Protein AF-A0A087SE23-F1 (afdb_monomer)

Secondary structure (DSSP, 8-state):
-HHHHHHHHHHHHHHHHHTTSHHHHSS-THHHHHHHHHTT-TTSTT-HHHHHHHHHHHHHHHHHHHHHHHH-SSS-HHHHHHHHHHHTTGGGS-HHHHHHHHHHGGGPPP-

Sequence (111 aa):
MLVKSDVGGNIDRLARSAATNPERYDADILVIVEDEVQAGGAASSSSSTKGLLWLKRAMQFVTALLNRLTEDEEESLSAAASETYYATLQQYHGWIVTGTFTVALKLVPAR

Organism: Auxenochlorella protothecoides (NCBI:txid3075)

Radius of gyration: 16.6 Å; Cα contacts (8 Å, |Δi|>4): 81; chains: 1; bounding box: 42×22×44 Å

Structure (mmCIF, N/CA/C/O backbone):
data_AF-A0A087SE23-F1
#
_entry.id   AF-A0A087SE23-F1
#
loop_
_atom_site.group_PDB
_atom_site.id
_atom_site.type_symbol
_atom_site.label_atom_id
_atom_site.label_alt_id
_atom_site.label_comp_id
_atom_site.label_asym_id
_atom_site.label_entity_id
_atom_site.label_seq_id
_atom_site.pdbx_PDB_ins_code
_atom_site.Cartn_x
_atom_site.Cartn_y
_atom_site.Cartn_z
_atom_site.occupancy
_atom_site.B_iso_or_equiv
_atom_site.auth_seq_id
_atom_site.auth_comp_id
_atom_site.auth_asym_id
_atom_site.auth_atom_id
_atom_site.pdbx_PDB_model_num
ATOM 1 N N . MET A 1 1 ? 6.101 -15.240 1.709 1.00 71.00 1 MET A N 1
ATOM 2 C CA . MET A 1 1 ? 6.799 -13.973 1.389 1.00 71.00 1 MET A CA 1
ATOM 3 C C . MET A 1 1 ? 6.299 -12.879 2.320 1.00 71.00 1 MET A C 1
ATOM 5 O O . MET A 1 1 ? 5.102 -12.847 2.578 1.00 71.00 1 MET A O 1
ATOM 9 N N . LEU A 1 2 ? 7.197 -12.022 2.817 1.00 85.00 2 LEU A N 1
ATOM 10 C CA . LEU A 1 2 ? 6.911 -10.993 3.830 1.00 85.00 2 LEU A CA 1
ATOM 11 C C . LEU A 1 2 ? 5.771 -10.045 3.414 1.00 85.00 2 LEU A C 1
ATOM 13 O O . LEU A 1 2 ? 4.847 -9.840 4.189 1.00 85.00 2 LEU A O 1
ATOM 17 N N . VAL A 1 3 ? 5.764 -9.594 2.155 1.00 88.94 3 VAL A N 1
ATOM 18 C CA . VAL A 1 3 ? 4.706 -8.728 1.596 1.00 88.94 3 VAL A CA 1
ATOM 19 C C . VAL A 1 3 ? 3.324 -9.388 1.651 1.00 88.94 3 VAL A C 1
ATOM 21 O O . VAL A 1 3 ? 2.369 -8.788 2.129 1.00 88.94 3 VAL A O 1
ATOM 24 N N . LYS A 1 4 ? 3.213 -10.655 1.221 1.00 91.50 4 LYS A N 1
ATOM 25 C CA . LYS A 1 4 ? 1.942 -11.402 1.269 1.00 91.50 4 LYS A CA 1
ATOM 26 C C . LYS A 1 4 ? 1.414 -11.516 2.701 1.00 91.50 4 LYS A C 1
ATOM 28 O O . LYS A 1 4 ? 0.213 -11.410 2.913 1.00 91.50 4 LYS A O 1
ATOM 33 N N . SER A 1 5 ? 2.306 -11.752 3.663 1.00 93.56 5 SER A N 1
ATOM 34 C CA . SER A 1 5 ? 1.928 -11.861 5.073 1.00 93.56 5 SER A CA 1
ATOM 35 C C . SER A 1 5 ? 1.452 -10.527 5.647 1.00 93.56 5 SER A C 1
ATOM 37 O O . SER A 1 5 ? 0.505 -10.525 6.424 1.00 93.56 5 SER A O 1
ATOM 39 N N . ASP A 1 6 ? 2.091 -9.416 5.276 1.00 92.69 6 ASP A N 1
ATOM 40 C CA . ASP A 1 6 ? 1.709 -8.076 5.733 1.00 92.69 6 ASP A CA 1
ATOM 41 C C . ASP A 1 6 ? 0.325 -7.672 5.202 1.00 92.69 6 ASP A C 1
ATOM 43 O O . ASP A 1 6 ? -0.586 -7.370 5.975 1.00 92.69 6 ASP A O 1
ATOM 47 N N . VAL A 1 7 ? 0.123 -7.791 3.885 1.00 95.00 7 VAL A N 1
ATOM 48 C CA . VAL A 1 7 ? -1.169 -7.516 3.238 1.00 95.00 7 VAL A CA 1
ATOM 49 C C . VAL A 1 7 ? -2.262 -8.434 3.791 1.00 95.00 7 VAL A C 1
ATOM 51 O O . VAL A 1 7 ? -3.334 -7.955 4.156 1.00 95.00 7 VAL A O 1
ATOM 54 N N . GLY A 1 8 ? -1.980 -9.737 3.915 1.00 96.00 8 GLY A N 1
ATOM 55 C CA . GLY A 1 8 ? -2.912 -10.710 4.489 1.00 96.00 8 GLY A CA 1
ATOM 56 C C . GLY A 1 8 ? -3.298 -10.373 5.928 1.00 96.00 8 GLY A C 1
ATOM 57 O O . GLY A 1 8 ? -4.478 -10.344 6.251 1.00 96.00 8 GLY A O 1
ATOM 58 N N . GLY A 1 9 ? -2.331 -10.000 6.771 1.00 95.81 9 GLY A N 1
ATOM 59 C CA . GLY A 1 9 ? -2.600 -9.613 8.155 1.00 95.81 9 GLY A CA 1
ATOM 60 C C . GLY A 1 9 ? -3.485 -8.367 8.286 1.00 95.81 9 GLY A C 1
ATOM 61 O O . GLY A 1 9 ? -4.306 -8.295 9.204 1.00 95.81 9 GLY A O 1
ATOM 62 N N . ASN A 1 10 ? -3.359 -7.401 7.369 1.00 95.75 10 ASN A N 1
ATOM 63 C CA . ASN A 1 10 ? -4.238 -6.228 7.319 1.00 95.75 10 ASN A CA 1
ATOM 64 C C . ASN A 1 10 ? -5.669 -6.606 6.900 1.00 95.75 10 ASN A C 1
ATOM 66 O O . ASN A 1 10 ? -6.626 -6.128 7.512 1.00 95.75 10 ASN A O 1
ATOM 70 N N . ILE A 1 11 ? -5.816 -7.506 5.922 1.00 95.88 11 ILE A N 1
ATOM 71 C CA . ILE A 1 11 ? -7.117 -8.047 5.495 1.00 95.88 11 ILE A CA 1
ATOM 72 C C . ILE A 1 11 ? -7.775 -8.830 6.638 1.00 95.88 11 ILE A C 1
ATOM 74 O O . ILE A 1 11 ? -8.913 -8.542 6.998 1.00 95.88 11 ILE A O 1
ATOM 78 N N . ASP A 1 12 ? -7.050 -9.752 7.273 1.00 95.88 12 ASP A N 1
ATOM 79 C CA . ASP A 1 12 ? -7.558 -10.578 8.376 1.00 95.88 12 ASP A CA 1
ATOM 80 C C . ASP A 1 12 ? -7.983 -9.735 9.581 1.00 95.88 12 ASP A C 1
ATOM 82 O O . ASP A 1 12 ? -8.884 -10.093 10.341 1.00 95.88 12 ASP A O 1
ATOM 86 N N . ARG A 1 13 ? -7.311 -8.603 9.805 1.00 94.50 13 ARG A N 1
ATOM 87 C CA . ARG A 1 13 ? -7.684 -7.650 10.850 1.00 94.50 13 ARG A CA 1
ATOM 88 C C . ARG A 1 13 ? -9.024 -6.984 10.541 1.00 94.50 13 ARG A C 1
ATOM 90 O O . ARG A 1 13 ? -9.892 -6.973 11.410 1.00 94.50 13 ARG A O 1
ATOM 97 N N . LEU A 1 14 ? -9.206 -6.497 9.315 1.00 94.94 14 LEU A N 1
ATOM 98 C CA . LEU A 1 14 ? -10.465 -5.892 8.878 1.00 94.94 14 LEU A CA 1
ATOM 99 C C . LEU A 1 14 ? -11.610 -6.899 8.873 1.00 94.94 14 LEU A C 1
ATOM 101 O O . LEU A 1 14 ? -12.674 -6.597 9.399 1.00 94.94 14 LEU A O 1
ATOM 105 N N . ALA A 1 15 ? -11.374 -8.111 8.370 1.00 95.06 15 ALA A N 1
ATOM 106 C CA . ALA A 1 15 ? -12.362 -9.184 8.367 1.00 95.06 15 ALA A CA 1
ATOM 107 C C . ALA A 1 15 ? -12.823 -9.540 9.789 1.00 95.06 15 ALA A C 1
ATOM 109 O O . ALA A 1 15 ? -14.016 -9.706 10.034 1.00 95.06 15 ALA A O 1
ATOM 110 N N . ARG A 1 16 ? -11.896 -9.591 10.758 1.00 95.31 16 ARG A N 1
ATOM 111 C CA . ARG A 1 16 ? -12.247 -9.805 12.170 1.00 95.31 16 ARG A CA 1
ATOM 112 C C . ARG A 1 16 ? -13.087 -8.672 12.747 1.00 95.31 16 ARG A C 1
ATOM 114 O O . ARG A 1 16 ? -14.021 -8.966 13.480 1.00 95.31 16 ARG A O 1
ATOM 121 N N . SER A 1 17 ? -12.781 -7.412 12.430 1.00 94.56 17 SER A N 1
ATOM 122 C CA . SER A 1 17 ? -13.619 -6.276 12.842 1.00 94.56 17 SER A CA 1
ATOM 123 C C . SER A 1 17 ? -14.998 -6.317 12.189 1.00 94.56 17 SER A C 1
ATOM 125 O O . SER A 1 17 ? -15.989 -6.168 12.890 1.00 94.56 17 SER A O 1
ATOM 127 N N . ALA A 1 18 ? -15.077 -6.589 10.886 1.00 94.94 18 ALA A N 1
ATOM 128 C CA . ALA A 1 18 ? -16.345 -6.714 10.173 1.00 94.94 18 ALA A CA 1
ATOM 129 C C . ALA A 1 18 ? -17.242 -7.804 10.793 1.00 94.94 18 ALA A C 1
ATOM 131 O O . ALA A 1 18 ? -18.447 -7.622 10.941 1.00 94.94 18 ALA A O 1
ATOM 132 N N . ALA A 1 19 ? -16.643 -8.910 11.245 1.00 95.69 19 ALA A N 1
ATOM 133 C CA . ALA A 1 19 ? -17.363 -10.011 11.877 1.00 95.69 19 ALA A CA 1
ATOM 134 C C . ALA A 1 19 ? -17.941 -9.689 13.271 1.00 95.69 19 ALA A C 1
ATOM 136 O O . ALA A 1 19 ? -18.799 -10.436 13.738 1.00 95.69 19 ALA A O 1
ATOM 137 N N . THR A 1 20 ? -17.504 -8.622 13.958 1.00 95.06 20 THR A N 1
ATOM 138 C CA . THR A 1 20 ? -18.044 -8.289 15.293 1.00 95.06 20 THR A CA 1
ATOM 139 C C . THR A 1 20 ? -19.411 -7.618 15.234 1.00 95.06 20 THR A C 1
ATOM 141 O O . THR A 1 20 ? -20.167 -7.711 16.199 1.00 95.06 20 THR A O 1
ATOM 144 N N . ASN A 1 21 ? -19.734 -6.953 14.122 1.00 94.75 21 ASN A N 1
ATOM 145 C CA . ASN A 1 21 ? -21.047 -6.364 13.877 1.00 94.75 21 ASN A CA 1
ATOM 146 C C . ASN A 1 21 ? -21.363 -6.351 12.367 1.00 94.75 21 ASN A C 1
ATOM 148 O O . ASN A 1 21 ? -21.297 -5.294 11.734 1.00 94.75 21 ASN A O 1
ATOM 152 N N . PRO A 1 22 ? -21.679 -7.519 11.773 1.00 94.31 22 PRO A N 1
ATOM 153 C CA . PRO A 1 22 ? -21.837 -7.651 10.327 1.00 94.31 22 PRO A CA 1
ATOM 154 C C . PRO A 1 22 ? -22.867 -6.681 9.746 1.00 94.31 22 PRO A C 1
ATOM 156 O O . PRO A 1 22 ? -22.575 -6.011 8.766 1.00 94.31 22 PRO A O 1
ATOM 159 N N . GLU A 1 23 ? -24.025 -6.516 10.392 1.00 94.88 23 GLU A N 1
ATOM 160 C CA . GLU A 1 2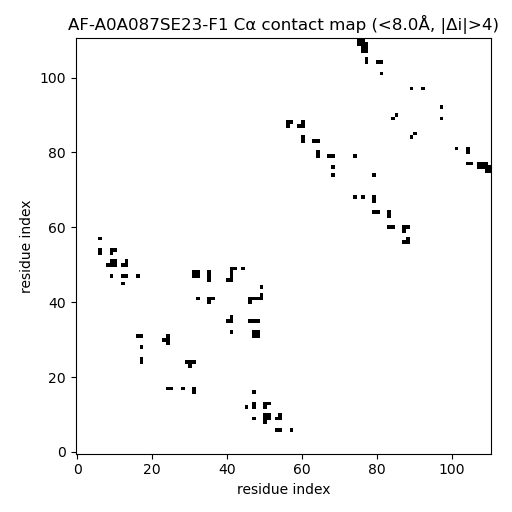3 ? -25.093 -5.621 9.916 1.00 94.88 23 GLU A CA 1
ATOM 161 C C . GLU A 1 23 ? -24.649 -4.155 9.815 1.00 94.88 23 GLU A C 1
ATOM 163 O O . GLU A 1 23 ? -25.101 -3.429 8.932 1.00 94.88 23 GLU A O 1
ATOM 168 N N . ARG A 1 24 ? -23.750 -3.711 10.702 1.00 94.50 24 ARG A N 1
ATOM 169 C CA . ARG A 1 24 ? -23.238 -2.337 10.701 1.00 94.50 24 ARG A CA 1
ATOM 170 C C . ARG A 1 24 ? -22.168 -2.104 9.638 1.00 94.50 24 ARG A C 1
ATOM 172 O O . ARG A 1 24 ? -22.071 -0.993 9.127 1.00 94.50 24 ARG A O 1
ATOM 179 N N . TYR A 1 25 ? -21.359 -3.118 9.346 1.00 94.94 25 TYR A N 1
ATOM 180 C CA . TYR A 1 25 ? -20.157 -2.971 8.522 1.00 94.94 25 TYR A CA 1
ATOM 181 C C . TYR A 1 25 ? -20.296 -3.520 7.093 1.00 94.94 25 TYR A C 1
ATOM 183 O O . TYR A 1 25 ? -19.411 -3.272 6.280 1.00 94.94 25 TYR A O 1
ATOM 191 N N . ASP A 1 26 ? -21.373 -4.247 6.771 1.00 89.56 26 ASP A N 1
ATOM 192 C CA . ASP A 1 26 ? -21.566 -4.914 5.469 1.00 89.56 26 ASP A CA 1
ATOM 193 C C . ASP A 1 26 ? -21.578 -3.934 4.284 1.00 89.56 26 ASP A C 1
ATOM 195 O O . ASP A 1 26 ? -20.961 -4.179 3.249 1.00 89.56 26 ASP A O 1
ATOM 199 N N . ALA A 1 27 ? -22.242 -2.786 4.450 1.00 89.62 27 ALA A N 1
ATOM 200 C CA . ALA A 1 27 ? -22.397 -1.804 3.379 1.00 89.62 27 ALA A CA 1
ATOM 201 C C . ALA A 1 27 ? -21.163 -0.908 3.176 1.00 89.62 27 ALA A C 1
ATOM 203 O O . ALA A 1 27 ? -20.931 -0.438 2.061 1.00 89.62 27 ALA A O 1
ATOM 204 N N . ASP A 1 28 ? -20.389 -0.645 4.236 1.00 92.31 28 ASP A N 1
ATOM 205 C CA . ASP A 1 28 ? -19.231 0.248 4.183 1.00 92.31 28 ASP A CA 1
ATOM 206 C C . ASP A 1 28 ? -18.191 -0.082 5.268 1.00 92.31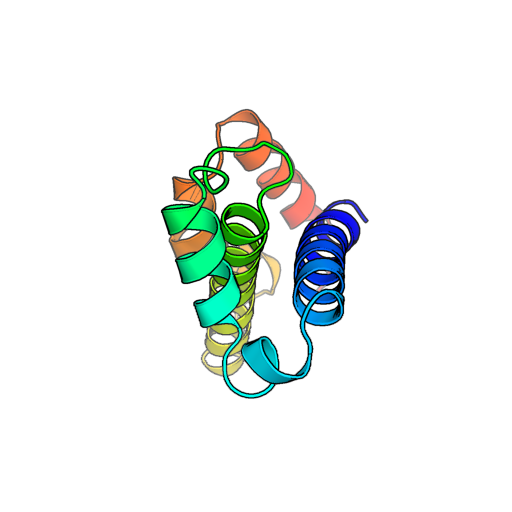 28 ASP A C 1
ATOM 208 O O . ASP A 1 28 ? -18.414 0.070 6.472 1.00 92.31 28 ASP A O 1
ATOM 212 N N . ILE A 1 29 ? -16.995 -0.471 4.822 1.00 88.69 29 ILE A N 1
ATOM 213 C CA . ILE A 1 29 ? -15.849 -0.774 5.685 1.00 88.69 29 ILE A CA 1
ATOM 214 C C . ILE A 1 29 ? -15.333 0.469 6.436 1.00 88.69 29 ILE A C 1
ATOM 216 O O . ILE A 1 29 ? -14.672 0.328 7.466 1.00 88.69 29 ILE A O 1
ATOM 220 N N . LEU A 1 30 ? -15.612 1.686 5.951 1.00 94.88 30 LEU A N 1
ATOM 221 C CA . LEU A 1 30 ? -15.201 2.932 6.607 1.00 94.88 30 LEU A CA 1
ATOM 222 C C . LEU A 1 30 ? -15.918 3.148 7.940 1.00 94.88 30 LEU A C 1
ATOM 224 O O . LEU A 1 30 ? -15.349 3.781 8.827 1.00 94.88 30 LEU A O 1
ATOM 228 N N . VAL A 1 31 ? -17.085 2.536 8.143 1.00 96.81 31 VAL A N 1
ATOM 229 C CA . VAL A 1 31 ? -17.797 2.580 9.429 1.00 96.81 31 VAL A CA 1
ATOM 230 C C . VAL A 1 31 ? -16.961 1.945 10.552 1.00 96.81 31 VAL A C 1
ATOM 232 O O . VAL A 1 31 ? -16.998 2.410 11.689 1.00 96.81 31 VAL A O 1
ATOM 235 N N . ILE A 1 32 ? -16.107 0.956 10.241 1.00 95.88 32 ILE A N 1
ATOM 236 C CA . ILE A 1 32 ? -15.139 0.397 11.208 1.00 95.88 32 ILE A CA 1
ATOM 237 C C . ILE A 1 32 ? -14.159 1.478 11.685 1.00 95.88 32 ILE A C 1
ATOM 239 O O . ILE A 1 32 ? -13.781 1.502 12.856 1.00 95.88 32 ILE A O 1
ATOM 243 N N . VAL A 1 33 ? -13.730 2.366 10.783 1.00 96.31 33 VAL A N 1
ATOM 244 C CA . VAL A 1 33 ? -12.806 3.459 11.111 1.00 96.31 33 VAL A CA 1
ATOM 245 C C . VAL A 1 33 ? -13.488 4.482 12.011 1.00 96.31 33 VAL A C 1
ATOM 247 O O . VAL A 1 33 ? -12.894 4.905 12.999 1.00 96.31 33 VAL A O 1
ATOM 250 N N . GLU A 1 34 ? -14.724 4.863 11.693 1.00 96.25 34 GLU A N 1
ATOM 251 C CA . GLU A 1 34 ? -15.503 5.815 12.493 1.00 96.25 34 GLU A CA 1
ATOM 252 C C . GLU A 1 34 ? -15.673 5.325 13.935 1.00 96.25 34 GLU A C 1
ATOM 254 O O . GLU A 1 34 ? -15.330 6.045 14.878 1.00 96.25 34 GLU A O 1
ATOM 259 N N . ASP A 1 35 ? -16.105 4.073 14.101 1.00 95.50 35 ASP A N 1
ATOM 260 C CA . ASP A 1 35 ? -16.310 3.459 15.414 1.00 95.50 35 ASP A CA 1
ATOM 261 C C . ASP A 1 35 ? -15.004 3.368 16.209 1.00 95.50 35 ASP A C 1
ATOM 263 O O . ASP A 1 35 ? -14.956 3.667 17.405 1.00 95.50 35 ASP A O 1
ATOM 267 N N . GLU A 1 36 ? -13.910 2.987 15.550 1.00 95.44 36 GLU A N 1
ATOM 268 C CA . GLU A 1 36 ? -12.618 2.848 16.208 1.00 95.44 36 GLU A CA 1
ATOM 269 C C . GLU A 1 36 ? -12.010 4.202 16.607 1.00 95.44 36 GLU A C 1
ATOM 271 O O . GLU A 1 36 ? -11.374 4.312 17.661 1.00 95.44 36 GLU A O 1
ATOM 276 N N . VAL A 1 37 ? -12.211 5.247 15.798 1.00 95.75 37 VAL A N 1
ATOM 277 C CA . VAL A 1 37 ? -11.818 6.623 16.134 1.00 95.75 37 VAL A CA 1
ATOM 278 C C . VAL A 1 37 ? -12.638 7.133 17.315 1.00 95.75 37 VAL A C 1
ATOM 280 O O . VAL A 1 37 ? -12.054 7.660 18.264 1.00 95.75 37 VAL A O 1
ATOM 283 N N . GLN A 1 38 ? -13.958 6.932 17.305 1.00 96.31 38 GLN A N 1
ATOM 284 C CA . GLN A 1 38 ? -14.838 7.342 18.401 1.00 96.31 38 GLN A CA 1
ATOM 285 C C . GLN A 1 38 ? -14.485 6.632 19.716 1.00 96.31 38 GLN A C 1
ATOM 287 O O . GLN A 1 38 ? -14.511 7.250 20.780 1.00 96.31 38 GLN A O 1
ATOM 292 N N . ALA A 1 39 ? -14.091 5.359 19.647 1.00 95.12 39 ALA A N 1
ATOM 293 C CA . ALA A 1 39 ? -13.621 4.585 20.794 1.00 95.12 39 ALA A CA 1
ATOM 294 C C . ALA A 1 39 ? -12.182 4.930 21.240 1.00 95.12 39 ALA A C 1
ATOM 296 O O . ALA A 1 39 ? -11.696 4.373 22.224 1.00 95.12 39 ALA A O 1
ATOM 297 N N . GLY A 1 40 ? -11.470 5.808 20.521 1.00 94.94 40 GLY A N 1
ATOM 298 C CA . GLY A 1 40 ? -10.073 6.158 20.804 1.00 94.94 40 GLY A CA 1
ATOM 299 C C . GLY A 1 40 ? -9.060 5.047 20.481 1.00 94.94 40 GLY A C 1
ATOM 300 O O . GLY A 1 40 ? -7.903 5.124 20.893 1.00 94.94 40 GLY A O 1
ATOM 301 N N . GLY A 1 41 ? -9.469 4.012 19.741 1.00 93.44 41 GLY A N 1
ATOM 302 C CA . GLY A 1 41 ? -8.664 2.828 19.427 1.00 93.44 41 GLY A CA 1
ATOM 303 C C . GLY A 1 41 ? -7.754 2.969 18.203 1.00 93.44 41 GLY A C 1
ATOM 304 O O . GLY A 1 41 ? -6.809 2.194 18.059 1.00 93.44 41 GLY A O 1
ATOM 305 N N . ALA A 1 42 ? -7.974 3.977 17.351 1.00 91.94 42 ALA A N 1
ATOM 306 C CA . ALA A 1 42 ? -7.319 4.100 16.040 1.00 91.94 42 ALA A CA 1
ATOM 307 C C . ALA A 1 42 ? -5.776 4.190 16.097 1.00 91.94 42 ALA A C 1
ATOM 309 O O . ALA A 1 42 ? -5.070 3.873 15.137 1.00 91.94 42 ALA A O 1
ATOM 310 N N . ALA A 1 43 ? -5.213 4.605 17.236 1.00 90.38 43 ALA A N 1
ATOM 311 C CA . ALA A 1 43 ? -3.768 4.661 17.448 1.00 90.38 43 ALA A CA 1
ATOM 312 C C . ALA A 1 43 ? -3.161 3.333 17.949 1.00 90.38 43 ALA A C 1
ATOM 314 O O . ALA A 1 43 ? -1.933 3.214 18.000 1.00 90.38 43 ALA A O 1
ATOM 315 N N . SER A 1 44 ? -3.971 2.321 18.273 1.00 93.25 44 SER A N 1
ATOM 316 C CA . SER A 1 44 ? -3.507 1.018 18.764 1.00 93.25 44 SER A CA 1
ATOM 317 C C . SER A 1 44 ? -2.610 0.294 17.751 1.00 93.25 44 SER A C 1
ATOM 319 O O . SER A 1 44 ? -2.724 0.475 16.537 1.00 93.25 44 SER A O 1
ATOM 321 N N . SER A 1 45 ? -1.711 -0.567 18.231 1.00 86.75 45 SER A N 1
ATOM 322 C CA . SER A 1 45 ? -0.926 -1.476 17.381 1.00 86.75 45 SER A CA 1
ATOM 323 C C . SER A 1 45 ? -1.805 -2.518 16.675 1.00 86.75 45 SER A C 1
ATOM 325 O O . SER A 1 45 ? -1.506 -2.930 15.550 1.00 86.75 45 SER A O 1
ATOM 327 N N . SER A 1 46 ? -2.928 -2.894 17.291 1.00 88.56 46 SER A N 1
ATOM 328 C CA . SER A 1 46 ? -3.937 -3.806 16.745 1.00 88.56 46 SER A CA 1
ATOM 329 C C . SER A 1 46 ? -5.031 -3.100 15.939 1.00 88.56 46 SER A C 1
ATOM 331 O O . SER A 1 46 ? -5.990 -3.754 15.542 1.00 88.56 46 SER A O 1
ATOM 333 N N . SER A 1 47 ? -4.874 -1.801 15.653 1.00 95.00 47 SER A N 1
ATOM 334 C CA . SER A 1 47 ? -5.919 -0.994 15.025 1.00 95.00 47 SER A CA 1
ATOM 335 C C . SER A 1 47 ? -6.304 -1.437 13.612 1.00 95.00 47 SER A C 1
ATOM 337 O O . SER A 1 47 ? -5.427 -1.621 12.756 1.00 95.00 47 SER A O 1
ATOM 339 N N . SER A 1 48 ? -7.605 -1.562 13.352 1.00 95.94 48 SER A N 1
ATOM 340 C CA . SER A 1 48 ? -8.155 -1.869 12.024 1.00 95.94 48 SER A CA 1
ATOM 341 C C . SER A 1 48 ? -8.055 -0.674 11.082 1.00 95.94 48 SER A C 1
ATOM 343 O O . SER A 1 48 ? -7.732 -0.851 9.912 1.00 95.94 48 SER A O 1
ATOM 345 N N . THR A 1 49 ? -8.174 0.543 11.607 1.00 96.31 49 THR A N 1
ATOM 346 C CA . THR A 1 49 ? -7.928 1.810 10.909 1.00 96.31 49 THR A CA 1
ATOM 347 C C . THR A 1 49 ? -6.511 1.861 10.348 1.00 96.31 49 THR A C 1
ATOM 349 O O . THR A 1 49 ? -6.312 2.150 9.166 1.00 96.31 49 THR A O 1
ATOM 352 N N . LYS A 1 50 ? -5.499 1.512 11.158 1.00 95.62 50 LYS A N 1
ATOM 353 C CA . LYS A 1 50 ? -4.116 1.401 10.661 1.00 95.62 50 LYS A CA 1
ATOM 354 C C . LYS A 1 50 ? -3.966 0.297 9.621 1.00 95.62 50 LYS A C 1
ATOM 356 O O . LYS A 1 50 ? -3.253 0.499 8.640 1.00 95.62 50 LYS A O 1
ATOM 361 N N . GLY A 1 51 ? -4.627 -0.842 9.828 1.00 95.44 51 GLY A N 1
ATOM 362 C CA . GLY A 1 51 ? -4.631 -1.940 8.861 1.00 95.44 51 GLY A CA 1
ATOM 363 C C . GLY A 1 51 ? -5.175 -1.500 7.501 1.00 95.44 51 GLY A C 1
ATOM 364 O O . GLY A 1 51 ? -4.524 -1.712 6.480 1.00 95.44 51 GLY A O 1
ATOM 365 N N . LEU A 1 52 ? -6.309 -0.796 7.489 1.00 96.38 52 LEU A N 1
ATOM 366 C CA . LEU A 1 52 ? -6.913 -0.249 6.276 1.00 96.38 52 LEU A CA 1
ATOM 367 C C . LEU A 1 52 ? -6.023 0.796 5.601 1.00 96.38 52 LEU A C 1
ATOM 369 O O . LEU A 1 52 ? -5.897 0.795 4.379 1.00 96.38 52 LEU A O 1
ATOM 373 N N . LEU A 1 53 ? -5.363 1.661 6.376 1.00 96.12 53 LEU A N 1
ATOM 374 C CA . LEU A 1 53 ? -4.429 2.649 5.837 1.00 96.12 53 LEU A CA 1
ATOM 375 C C . LEU A 1 53 ? -3.262 1.985 5.088 1.00 96.12 53 LEU A C 1
ATOM 377 O O . LEU A 1 53 ? -2.930 2.399 3.976 1.00 96.12 53 LEU A O 1
ATOM 381 N N . TRP A 1 54 ? -2.642 0.961 5.678 1.00 96.50 54 TRP A N 1
ATOM 382 C CA . TRP A 1 54 ? -1.553 0.226 5.030 1.00 96.50 54 TRP A CA 1
ATOM 383 C C . TRP A 1 54 ? -2.036 -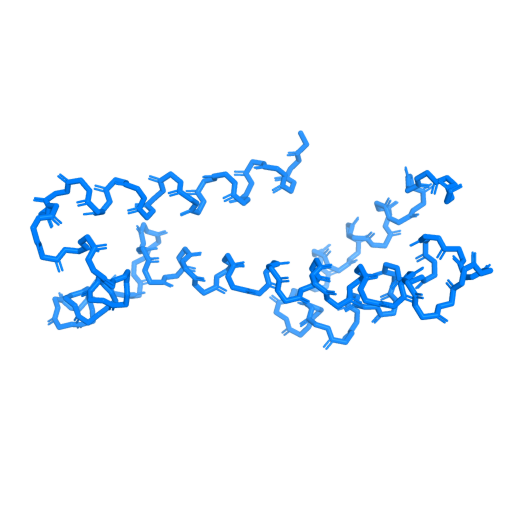0.587 3.832 1.00 96.50 54 TRP A C 1
ATOM 385 O O . TRP A 1 54 ? -1.379 -0.572 2.790 1.00 96.50 54 TRP A O 1
ATOM 395 N N . LEU A 1 55 ? -3.218 -1.201 3.929 1.00 96.31 55 LEU A N 1
ATOM 396 C CA . LEU A 1 55 ? -3.839 -1.899 2.809 1.00 96.31 55 LEU A CA 1
ATOM 397 C C . LEU A 1 55 ? -4.090 -0.950 1.630 1.00 96.31 55 LEU A C 1
ATOM 399 O O . LEU A 1 55 ? -3.694 -1.258 0.509 1.00 96.31 55 LEU A O 1
ATOM 403 N N . LYS A 1 56 ? -4.657 0.237 1.878 1.00 96.69 56 LYS A N 1
ATOM 404 C CA . LYS A 1 56 ? -4.865 1.269 0.852 1.00 96.69 56 LYS A CA 1
ATOM 405 C C . LYS A 1 56 ? -3.556 1.640 0.155 1.00 96.69 56 LYS A C 1
ATOM 407 O O . LYS A 1 56 ? -3.517 1.673 -1.069 1.00 96.69 56 LYS A O 1
ATOM 412 N N . ARG A 1 57 ? -2.488 1.901 0.913 1.00 98.00 57 ARG A N 1
ATOM 413 C CA . ARG A 1 57 ? -1.171 2.256 0.353 1.00 98.00 57 ARG A CA 1
ATOM 414 C C . ARG A 1 57 ? -0.598 1.138 -0.521 1.00 98.00 57 ARG A C 1
ATOM 416 O O . ARG A 1 57 ? -0.089 1.413 -1.603 1.00 98.00 57 ARG A O 1
ATOM 423 N N . ALA A 1 58 ? -0.721 -0.116 -0.081 1.00 96.81 58 ALA A N 1
ATOM 424 C CA . ALA A 1 58 ? -0.310 -1.273 -0.872 1.00 96.81 58 ALA A CA 1
ATOM 425 C C . ALA A 1 58 ? -1.123 -1.391 -2.172 1.00 96.81 58 ALA A C 1
ATOM 427 O O . ALA A 1 58 ? -0.546 -1.600 -3.236 1.00 96.81 58 ALA A O 1
ATOM 428 N N . MET A 1 59 ? -2.444 -1.192 -2.113 1.00 97.19 59 MET A N 1
ATOM 429 C CA . MET A 1 59 ? -3.299 -1.209 -3.305 1.00 97.19 59 MET A CA 1
ATOM 430 C C . MET A 1 59 ? -2.970 -0.063 -4.267 1.00 97.19 59 MET A C 1
ATOM 432 O O . MET A 1 59 ? -2.921 -0.287 -5.469 1.00 97.19 59 MET A O 1
ATOM 436 N N . GLN A 1 60 ? -2.668 1.139 -3.765 1.00 98.31 60 GLN A N 1
ATOM 437 C CA . GLN A 1 60 ? -2.225 2.260 -4.604 1.00 98.31 60 GLN A CA 1
ATOM 438 C C . GLN A 1 60 ? -0.944 1.925 -5.378 1.00 98.31 60 GLN A C 1
ATOM 440 O O . GLN A 1 60 ? -0.869 2.224 -6.566 1.00 98.31 60 GLN A O 1
ATOM 445 N N . PHE A 1 61 ? 0.030 1.270 -4.737 1.00 98.00 61 PHE A N 1
ATOM 446 C CA . PHE A 1 61 ? 1.226 0.772 -5.420 1.00 98.00 61 PHE A CA 1
ATOM 447 C C . PHE A 1 61 ? 0.881 -0.268 -6.492 1.00 98.00 61 PHE A C 1
ATOM 449 O O . PHE A 1 61 ? 1.326 -0.131 -7.626 1.00 98.00 61 PHE A O 1
ATOM 456 N N . VAL A 1 62 ? 0.069 -1.280 -6.162 1.00 97.50 62 VAL A N 1
ATOM 457 C CA . VAL A 1 62 ? -0.295 -2.349 -7.110 1.00 97.50 62 VAL A CA 1
ATOM 458 C C . VAL A 1 62 ? -1.031 -1.783 -8.322 1.00 97.50 62 VAL A C 1
ATOM 460 O O . VAL A 1 62 ? -0.642 -2.068 -9.449 1.00 97.50 62 VAL A O 1
ATOM 463 N N . THR A 1 63 ? -2.047 -0.945 -8.112 1.00 98.38 63 THR A N 1
ATOM 464 C CA . THR A 1 63 ? -2.803 -0.328 -9.208 1.00 98.38 63 THR A CA 1
ATOM 465 C C . THR A 1 63 ? -1.910 0.554 -10.076 1.00 98.38 63 THR A C 1
ATOM 467 O O . THR A 1 63 ? -1.961 0.452 -11.296 1.00 98.38 63 THR A O 1
ATOM 470 N N . ALA A 1 64 ? -1.056 1.388 -9.474 1.00 98.38 64 ALA A N 1
ATOM 471 C CA . ALA A 1 64 ? -0.147 2.246 -10.233 1.00 98.38 64 ALA A CA 1
ATOM 472 C C . ALA A 1 64 ? 0.900 1.440 -11.022 1.00 98.38 64 ALA A C 1
ATOM 474 O O . ALA A 1 64 ? 1.239 1.818 -12.139 1.00 98.38 64 ALA A O 1
ATOM 475 N N . LEU A 1 65 ? 1.387 0.325 -10.469 1.00 97.75 65 LEU A N 1
ATOM 476 C CA . LEU A 1 65 ? 2.330 -0.562 -11.148 1.00 97.75 65 LEU A CA 1
ATOM 477 C C . LEU A 1 65 ? 1.668 -1.241 -12.348 1.00 97.75 65 LEU A C 1
ATOM 479 O O . LEU A 1 65 ? 2.232 -1.247 -13.436 1.00 97.75 65 LEU A O 1
ATOM 483 N N . LEU A 1 66 ? 0.466 -1.789 -12.157 1.00 97.38 66 LEU A N 1
ATOM 484 C CA . LEU A 1 66 ? -0.279 -2.441 -13.231 1.00 97.38 66 LEU A CA 1
ATOM 485 C C . LEU A 1 66 ? -0.618 -1.455 -14.352 1.00 97.38 66 LEU A C 1
ATOM 487 O O . LEU A 1 66 ? -0.366 -1.777 -15.506 1.00 97.38 66 LEU A O 1
ATOM 491 N N . ASN A 1 67 ? -1.095 -0.251 -14.020 1.00 97.94 67 ASN A N 1
ATOM 492 C CA . ASN A 1 67 ? -1.372 0.786 -15.018 1.00 97.94 67 ASN A CA 1
ATOM 493 C C . ASN A 1 67 ? -0.119 1.127 -15.836 1.00 97.94 67 ASN A C 1
ATOM 495 O O . ASN A 1 67 ? -0.165 1.128 -17.062 1.00 97.94 67 ASN A O 1
ATOM 499 N N . ARG A 1 68 ? 1.022 1.328 -15.169 1.00 97.06 68 ARG A N 1
ATOM 500 C CA . ARG A 1 68 ? 2.291 1.632 -15.837 1.00 97.06 68 ARG A CA 1
ATOM 501 C C . ARG A 1 68 ? 2.724 0.519 -16.798 1.00 97.06 68 ARG A C 1
ATOM 503 O O . ARG A 1 68 ? 3.051 0.791 -17.945 1.00 97.06 68 ARG A O 1
ATOM 510 N N . LEU A 1 69 ? 2.632 -0.739 -16.362 1.00 96.81 69 LEU A N 1
ATOM 511 C CA . LEU A 1 69 ? 2.960 -1.908 -17.190 1.00 96.81 69 LEU A CA 1
ATOM 512 C C . LEU A 1 69 ? 2.000 -2.122 -18.367 1.00 96.81 69 LEU A C 1
ATOM 514 O O . LEU A 1 69 ? 2.354 -2.840 -19.303 1.00 96.81 69 LEU A O 1
ATOM 518 N N . THR A 1 70 ? 0.779 -1.585 -18.294 1.00 96.00 70 THR A N 1
ATOM 519 C CA . THR A 1 70 ? -0.172 -1.594 -19.417 1.00 96.00 70 THR A CA 1
ATOM 520 C C . THR A 1 70 ? 0.016 -0.417 -20.369 1.00 96.00 70 THR A C 1
ATOM 522 O O . THR A 1 70 ? -0.381 -0.517 -21.524 1.00 96.00 70 THR A O 1
ATOM 525 N N . GLU A 1 71 ? 0.598 0.689 -19.903 1.00 97.12 71 GLU A N 1
ATOM 526 C CA . GLU A 1 71 ? 0.892 1.870 -20.723 1.00 97.12 71 GLU A CA 1
ATOM 527 C C . GLU A 1 71 ? 2.183 1.702 -21.539 1.00 97.12 71 GLU A C 1
ATOM 529 O O . GLU A 1 71 ? 2.247 2.179 -22.671 1.00 97.12 71 GLU A O 1
ATOM 534 N N . ASP A 1 72 ? 3.182 1.003 -20.991 1.00 95.56 72 ASP A N 1
ATOM 535 C CA . ASP A 1 72 ? 4.450 0.698 -21.660 1.00 95.56 72 ASP A CA 1
ATOM 536 C C . ASP A 1 72 ? 4.759 -0.807 -21.571 1.00 95.56 72 ASP A C 1
ATOM 538 O O . ASP A 1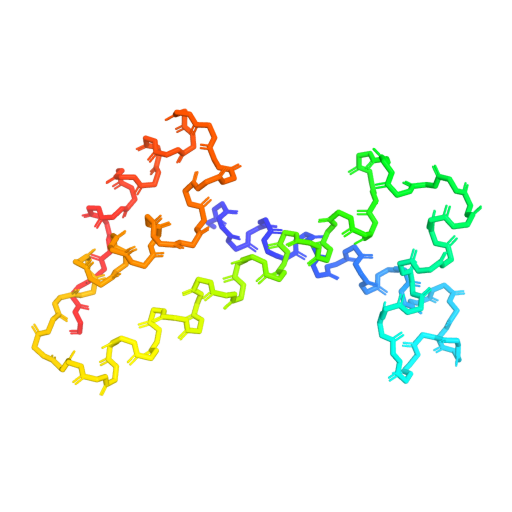 72 ? 5.119 -1.337 -20.516 1.00 95.56 72 ASP A O 1
ATOM 542 N N . GLU A 1 73 ? 4.593 -1.518 -22.690 1.00 92.44 73 GLU A N 1
ATOM 543 C CA . GLU A 1 73 ? 4.840 -2.962 -22.754 1.00 92.44 73 GLU A CA 1
ATOM 544 C C . GLU A 1 73 ? 6.330 -3.335 -22.816 1.00 92.44 73 GLU A C 1
ATOM 546 O O . GLU A 1 73 ? 6.679 -4.480 -22.507 1.00 92.44 73 GLU A O 1
ATOM 551 N N . GLU A 1 74 ? 7.192 -2.383 -23.179 1.00 95.62 74 GLU A N 1
ATOM 552 C CA . GLU A 1 74 ? 8.641 -2.568 -23.294 1.00 95.62 74 GLU A CA 1
ATOM 553 C C . GLU A 1 74 ? 9.354 -2.295 -21.958 1.00 95.62 74 GLU A C 1
ATOM 555 O O . GLU A 1 74 ? 10.486 -2.741 -21.740 1.00 95.62 74 GLU A O 1
ATOM 560 N N . GLU A 1 75 ? 8.704 -1.585 -21.028 1.00 95.81 75 GLU A N 1
ATOM 561 C CA . GLU A 1 75 ? 9.272 -1.315 -19.713 1.00 95.81 75 GLU A CA 1
ATOM 562 C C . GLU A 1 75 ? 9.435 -2.603 -18.889 1.00 95.81 75 GLU A C 1
ATOM 564 O O . GLU A 1 75 ? 8.505 -3.379 -18.655 1.00 95.81 75 GLU A O 1
ATOM 569 N N . SER A 1 76 ? 10.650 -2.823 -18.379 1.00 95.75 76 SER A N 1
ATOM 570 C CA . SER A 1 76 ? 10.915 -3.966 -17.506 1.00 95.75 76 SER A CA 1
ATOM 571 C C . SER A 1 76 ? 10.130 -3.868 -16.194 1.00 95.75 76 SER A C 1
ATOM 573 O O . SER A 1 76 ? 10.046 -2.800 -15.581 1.00 95.75 76 SER A O 1
ATOM 575 N N . LEU A 1 77 ? 9.670 -5.013 -15.679 1.00 96.12 77 LEU A N 1
ATOM 576 C CA . LEU A 1 77 ? 8.958 -5.077 -14.400 1.00 96.12 77 LEU A CA 1
ATOM 577 C C . LEU A 1 77 ? 9.765 -4.478 -13.235 1.00 96.12 77 LEU A C 1
ATOM 579 O O . LEU A 1 77 ? 9.193 -3.855 -12.344 1.00 96.12 77 LEU A O 1
ATOM 583 N N . SER A 1 78 ? 11.093 -4.634 -13.245 1.00 96.00 78 SER A N 1
ATOM 584 C CA . SER A 1 78 ? 11.978 -4.073 -12.215 1.00 96.00 78 SER A CA 1
ATOM 585 C C . SER A 1 78 ? 12.010 -2.538 -12.253 1.00 96.00 78 SER A C 1
ATOM 587 O O . SER A 1 78 ? 11.881 -1.904 -11.204 1.00 96.00 78 SER A O 1
ATOM 589 N N . ALA A 1 79 ? 12.111 -1.936 -13.446 1.00 95.88 79 ALA A N 1
ATOM 590 C CA . ALA A 1 79 ? 12.075 -0.481 -13.617 1.00 95.88 79 ALA A CA 1
ATOM 591 C C . ALA A 1 79 ? 10.710 0.096 -13.215 1.00 95.88 79 ALA A C 1
ATOM 593 O O . ALA A 1 79 ? 10.654 0.984 -12.362 1.00 95.88 79 ALA A O 1
ATOM 594 N N . ALA A 1 80 ? 9.621 -0.488 -13.727 1.00 97.56 80 ALA A N 1
ATOM 595 C CA . ALA A 1 80 ? 8.263 -0.078 -13.387 1.00 97.56 80 ALA A CA 1
ATOM 596 C C . ALA A 1 80 ? 8.015 -0.161 -11.870 1.00 97.56 80 ALA A C 1
ATOM 598 O O . ALA A 1 80 ? 7.576 0.805 -11.248 1.00 97.56 80 ALA A O 1
ATOM 599 N N . ALA A 1 81 ? 8.370 -1.287 -11.237 1.00 97.06 81 ALA A N 1
ATOM 600 C CA . ALA A 1 81 ? 8.205 -1.475 -9.797 1.00 97.06 81 ALA A CA 1
ATOM 601 C C . ALA A 1 81 ? 9.051 -0.500 -8.966 1.00 97.06 81 ALA A C 1
ATOM 603 O O . ALA A 1 81 ? 8.591 -0.045 -7.916 1.00 97.06 81 ALA A O 1
ATOM 604 N N . SER A 1 82 ? 10.264 -0.169 -9.419 1.00 97.19 82 SER A N 1
ATOM 605 C CA . SER A 1 82 ? 11.126 0.818 -8.765 1.00 97.19 82 SER A CA 1
ATOM 606 C C . SER A 1 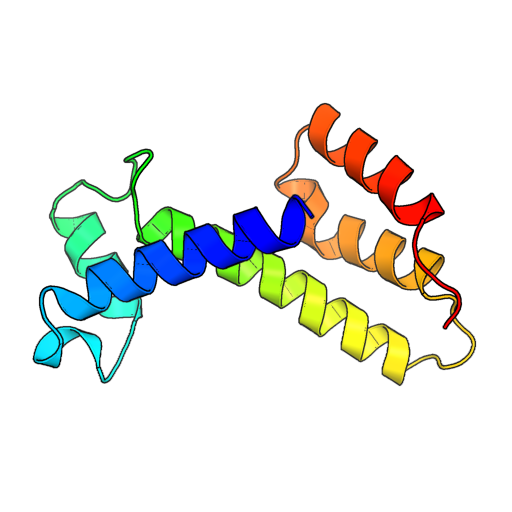82 ? 10.481 2.201 -8.772 1.00 97.19 82 SER A C 1
ATOM 608 O O . SER A 1 82 ? 10.243 2.777 -7.709 1.00 97.19 82 SER A O 1
ATOM 610 N N . GLU A 1 83 ? 10.134 2.711 -9.952 1.00 97.56 83 GLU A N 1
ATOM 611 C CA . GLU A 1 83 ? 9.553 4.048 -10.104 1.00 97.56 83 GLU A CA 1
ATOM 612 C C . GLU A 1 83 ? 8.217 4.173 -9.364 1.00 97.56 83 GLU A C 1
ATOM 614 O O . GLU A 1 83 ? 8.002 5.117 -8.597 1.00 97.56 83 GLU A O 1
ATOM 619 N N . THR A 1 84 ? 7.338 3.174 -9.493 1.00 98.19 84 THR A N 1
ATOM 620 C CA . THR A 1 84 ? 6.060 3.169 -8.776 1.00 98.19 84 THR A CA 1
ATOM 621 C C . THR A 1 84 ? 6.257 3.158 -7.260 1.00 98.19 84 THR A C 1
ATOM 623 O O . THR A 1 84 ? 5.508 3.821 -6.540 1.00 98.19 84 THR A O 1
ATOM 626 N N . TYR A 1 85 ? 7.260 2.445 -6.740 1.00 97.75 85 TYR A N 1
ATOM 627 C CA . TYR A 1 85 ? 7.538 2.417 -5.304 1.00 97.75 85 TYR A CA 1
ATOM 628 C C . TYR A 1 85 ? 7.944 3.789 -4.770 1.00 97.75 85 TYR A C 1
ATOM 630 O O . TYR A 1 85 ? 7.399 4.228 -3.751 1.00 97.75 85 TYR A O 1
ATOM 638 N N . TYR A 1 86 ? 8.853 4.478 -5.464 1.00 97.62 86 TYR A N 1
ATOM 639 C CA . TYR A 1 86 ? 9.278 5.826 -5.086 1.00 97.62 86 TYR A CA 1
ATOM 640 C C . TYR A 1 86 ? 8.127 6.832 -5.158 1.00 97.62 86 TYR A C 1
ATOM 642 O O . TYR A 1 86 ? 8.006 7.679 -4.275 1.00 97.62 86 TYR A O 1
ATOM 650 N N . ALA A 1 87 ? 7.230 6.688 -6.135 1.00 98.00 87 ALA A N 1
ATOM 651 C CA . ALA A 1 87 ? 6.056 7.546 -6.272 1.00 98.00 87 ALA A CA 1
ATOM 652 C C . ALA A 1 87 ? 4.950 7.281 -5.229 1.00 98.00 87 ALA A C 1
ATOM 654 O O . ALA A 1 87 ? 4.101 8.144 -5.005 1.00 98.00 87 ALA A O 1
ATOM 655 N N . THR A 1 88 ? 4.920 6.101 -4.595 1.00 97.94 88 THR A N 1
ATOM 656 C CA . THR A 1 88 ? 3.792 5.681 -3.741 1.00 97.94 88 THR A CA 1
ATOM 657 C C . THR A 1 88 ? 4.212 5.341 -2.312 1.00 97.94 88 THR A C 1
ATOM 659 O O . THR A 1 88 ? 3.910 6.096 -1.388 1.00 97.94 88 THR A O 1
ATOM 662 N N . LEU A 1 89 ? 4.888 4.211 -2.103 1.00 96.88 89 LEU A N 1
ATOM 663 C CA . LEU A 1 89 ? 5.136 3.626 -0.784 1.00 96.88 89 LEU A CA 1
ATOM 664 C C . LEU A 1 89 ? 6.342 4.221 -0.061 1.00 96.88 89 LEU A C 1
ATOM 666 O O . LEU A 1 89 ? 6.343 4.251 1.171 1.00 96.88 89 LEU A O 1
ATOM 670 N N . GLN A 1 90 ? 7.352 4.692 -0.796 1.00 97.50 90 GLN A N 1
ATOM 671 C CA . GLN A 1 90 ? 8.633 5.085 -0.209 1.00 97.50 90 GLN A CA 1
ATOM 672 C C . GLN A 1 90 ? 8.485 6.146 0.886 1.00 97.50 90 GLN A C 1
ATOM 674 O O . GLN A 1 90 ? 9.119 6.029 1.931 1.00 97.50 90 GLN A O 1
ATOM 679 N N . GLN A 1 91 ? 7.595 7.121 0.700 1.00 97.44 91 GLN A N 1
ATOM 680 C CA . GLN A 1 91 ? 7.325 8.182 1.678 1.00 97.44 91 GLN A CA 1
ATOM 681 C C . GLN A 1 91 ? 6.881 7.662 3.064 1.00 97.44 91 GLN A C 1
ATOM 683 O O . GLN A 1 91 ? 6.978 8.381 4.057 1.00 97.44 91 GLN A O 1
ATOM 688 N N . TYR A 1 92 ? 6.389 6.420 3.147 1.00 96.69 92 TYR A N 1
ATOM 689 C CA . TYR A 1 92 ? 5.948 5.779 4.389 1.00 96.69 92 TYR A CA 1
ATOM 690 C C . TYR A 1 92 ? 6.975 4.786 4.947 1.00 96.69 92 TYR A C 1
ATOM 692 O O . TYR A 1 92 ? 6.767 4.225 6.024 1.00 96.69 92 TYR A O 1
ATOM 700 N N . HIS A 1 93 ? 8.073 4.550 4.231 1.00 95.94 93 HIS A N 1
ATOM 701 C CA . HIS A 1 93 ? 9.107 3.597 4.595 1.00 95.94 93 HIS A CA 1
ATOM 702 C C . HIS A 1 93 ? 10.374 4.308 5.065 1.00 95.94 93 HIS A C 1
ATO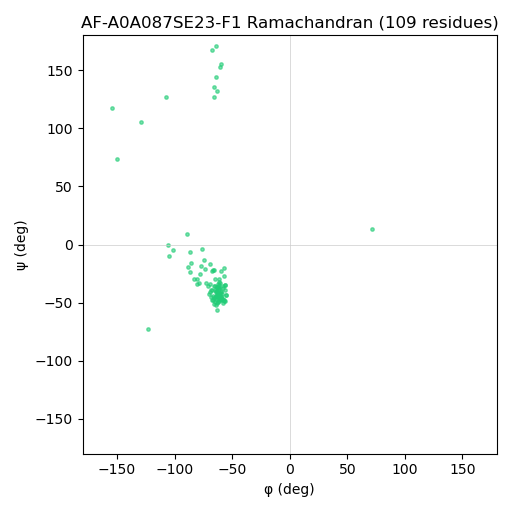M 704 O O . HIS A 1 93 ? 10.971 5.119 4.362 1.00 95.94 93 HIS A O 1
ATOM 710 N N . GLY A 1 94 ? 10.845 3.931 6.256 1.00 96.56 94 GLY A N 1
ATOM 711 C CA . GLY A 1 94 ? 12.173 4.321 6.720 1.00 96.56 94 GLY A CA 1
ATOM 712 C C . GLY A 1 94 ? 13.287 3.740 5.840 1.00 96.56 94 GLY A C 1
ATOM 713 O O . GLY A 1 94 ? 13.061 2.862 5.001 1.00 96.56 94 GLY A O 1
ATOM 714 N N . TRP A 1 95 ? 14.519 4.194 6.068 1.00 95.50 95 TRP A N 1
ATOM 715 C CA . TRP A 1 95 ? 15.691 3.793 5.278 1.00 95.50 95 TRP A CA 1
ATOM 716 C C . TRP A 1 95 ? 15.917 2.270 5.248 1.00 95.50 95 TRP A C 1
ATOM 718 O O . TRP A 1 95 ? 16.295 1.736 4.210 1.00 95.50 95 TRP A O 1
ATOM 728 N N . ILE A 1 96 ? 15.617 1.559 6.345 1.00 94.50 96 ILE A N 1
ATOM 729 C CA . ILE A 1 96 ? 15.754 0.094 6.431 1.00 94.50 96 ILE A CA 1
ATOM 730 C C . ILE A 1 96 ? 14.805 -0.601 5.450 1.00 94.50 96 ILE A C 1
ATOM 732 O O . ILE A 1 96 ? 15.236 -1.428 4.651 1.00 94.50 96 ILE A O 1
ATOM 736 N N . VAL A 1 97 ? 13.517 -0.250 5.495 1.00 93.56 97 VAL A N 1
ATOM 737 C CA . VAL A 1 97 ? 12.486 -0.870 4.645 1.00 93.56 97 VAL A CA 1
ATOM 738 C C . VAL A 1 97 ? 12.679 -0.473 3.180 1.00 93.56 97 VAL A C 1
ATOM 740 O O . VAL A 1 97 ? 12.475 -1.275 2.274 1.00 93.56 97 VAL A O 1
ATOM 743 N N . THR A 1 98 ? 13.153 0.748 2.936 1.00 93.88 98 THR A N 1
ATOM 744 C CA . THR A 1 98 ? 13.537 1.175 1.586 1.00 93.88 98 THR A CA 1
ATOM 745 C C . THR A 1 98 ? 14.702 0.344 1.046 1.00 93.88 98 THR A C 1
ATOM 747 O O . THR A 1 98 ? 14.634 -0.134 -0.083 1.00 93.88 98 THR A O 1
ATOM 750 N N . GLY A 1 99 ? 15.730 0.082 1.858 1.00 93.38 99 GLY A N 1
ATOM 751 C CA . GLY A 1 99 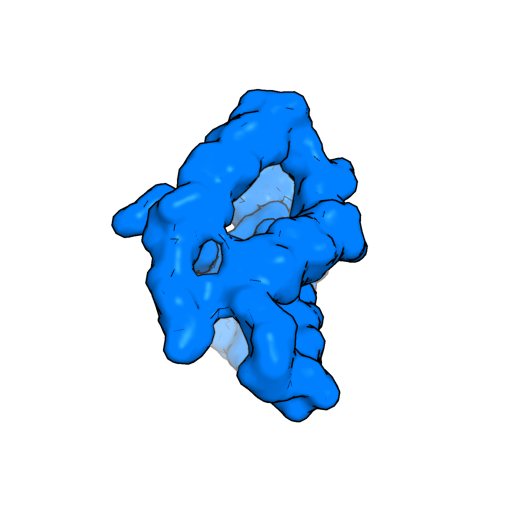? 16.855 -0.764 1.459 1.00 93.38 99 GLY A CA 1
ATOM 752 C C . GLY A 1 99 ? 16.455 -2.215 1.168 1.00 93.38 99 GLY A C 1
ATOM 753 O O . GLY A 1 99 ? 16.915 -2.791 0.180 1.00 93.38 99 GLY A O 1
ATOM 754 N N . THR A 1 100 ? 15.567 -2.812 1.974 1.00 92.44 100 THR A N 1
ATOM 755 C CA . THR A 1 100 ? 15.075 -4.176 1.709 1.00 92.44 100 THR A CA 1
ATOM 756 C C . THR A 1 100 ? 14.262 -4.253 0.419 1.00 92.44 100 THR A C 1
ATOM 758 O O . THR A 1 100 ? 14.394 -5.235 -0.315 1.00 92.44 100 THR A O 1
ATOM 761 N N . PHE A 1 101 ? 13.485 -3.216 0.092 1.00 91.31 101 PHE A N 1
ATOM 762 C CA . PHE A 1 101 ? 12.775 -3.131 -1.183 1.00 91.31 101 PHE A CA 1
ATOM 763 C C . PHE A 1 101 ? 13.738 -3.105 -2.380 1.00 91.31 101 PHE A C 1
ATOM 765 O O . PHE A 1 101 ? 13.574 -3.886 -3.315 1.00 91.31 101 PHE A O 1
ATOM 772 N N . THR A 1 102 ? 14.795 -2.288 -2.329 1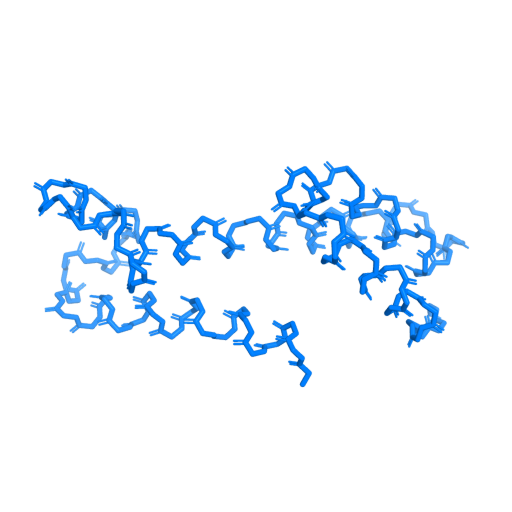.00 91.25 102 THR A N 1
ATOM 773 C CA . THR A 1 102 ? 15.810 -2.228 -3.397 1.00 91.25 102 THR A CA 1
ATOM 774 C C . THR A 1 102 ? 16.479 -3.581 -3.649 1.00 91.25 102 THR A C 1
ATOM 776 O O . THR A 1 102 ? 16.789 -3.923 -4.789 1.00 91.25 102 THR A O 1
ATOM 779 N N . VAL A 1 103 ? 16.692 -4.385 -2.604 1.00 92.56 103 VAL A N 1
ATOM 780 C CA . VAL A 1 103 ? 17.205 -5.754 -2.763 1.00 92.56 103 VAL A CA 1
ATOM 781 C C . VAL A 1 103 ? 16.150 -6.664 -3.398 1.00 92.56 103 VAL A C 1
ATOM 783 O O . VAL A 1 103 ? 16.482 -7.426 -4.303 1.00 92.56 103 VAL A O 1
ATOM 786 N N . ALA A 1 104 ? 14.887 -6.566 -2.975 1.00 91.06 104 ALA A N 1
ATOM 787 C CA . ALA A 1 104 ? 13.792 -7.356 -3.538 1.00 91.06 104 ALA A CA 1
ATOM 788 C C . ALA A 1 104 ? 13.575 -7.088 -5.039 1.00 91.06 104 ALA A C 1
ATOM 790 O O . ALA A 1 104 ? 13.304 -8.033 -5.777 1.00 91.06 104 ALA A O 1
ATOM 791 N N . LEU A 1 105 ? 13.780 -5.851 -5.512 1.00 91.25 105 LEU A N 1
ATOM 792 C CA . LEU A 1 105 ? 13.707 -5.493 -6.939 1.00 91.25 105 LEU A CA 1
ATOM 793 C C . LEU A 1 105 ? 14.664 -6.294 -7.831 1.00 91.25 105 LEU A C 1
ATOM 795 O O . LEU A 1 105 ? 14.372 -6.499 -9.008 1.00 91.25 105 LEU A O 1
ATOM 799 N N . LYS A 1 106 ? 15.790 -6.771 -7.285 1.00 89.12 106 LYS A N 1
ATOM 800 C CA . LYS A 1 106 ? 16.750 -7.615 -8.018 1.00 89.12 106 LYS A CA 1
ATOM 801 C C . LYS A 1 106 ? 16.257 -9.049 -8.222 1.00 89.12 106 LYS A C 1
ATOM 803 O O . LYS A 1 106 ? 16.869 -9.793 -8.978 1.00 89.12 106 LYS A O 1
ATOM 808 N N . LEU A 1 107 ? 15.200 -9.445 -7.513 1.00 92.19 107 LEU A N 1
ATOM 809 C CA . LEU A 1 107 ? 14.599 -10.780 -7.556 1.00 92.19 107 LEU A CA 1
ATOM 810 C C . LEU A 1 107 ? 13.269 -10.796 -8.321 1.00 92.19 107 LEU A C 1
ATOM 812 O O . LEU A 1 107 ? 12.626 -11.840 -8.420 1.00 92.19 107 LEU A O 1
ATOM 816 N N . VAL A 1 108 ? 12.836 -9.638 -8.817 1.00 91.62 108 VAL A N 1
ATOM 817 C CA . VAL A 1 108 ? 11.632 -9.498 -9.633 1.00 91.62 108 VAL A CA 1
ATOM 818 C C . VAL A 1 108 ? 11.850 -10.231 -10.967 1.00 91.62 108 VAL A C 1
ATOM 820 O O . VAL A 1 108 ? 12.933 -10.109 -11.543 1.00 91.62 108 VAL A O 1
ATOM 823 N N . PRO A 1 109 ? 10.871 -11.020 -11.449 1.00 92.62 109 PRO A N 1
ATOM 824 C CA . PRO A 1 109 ? 11.015 -11.765 -12.695 1.00 92.62 109 PRO A CA 1
ATOM 825 C C . PRO A 1 109 ? 11.085 -10.833 -13.911 1.00 92.62 109 PRO A C 1
ATOM 827 O O . PRO A 1 109 ? 10.761 -9.646 -13.832 1.00 92.62 109 PRO A O 1
ATOM 830 N N . ALA A 1 110 ? 11.482 -11.394 -15.055 1.00 90.62 110 ALA A N 1
ATOM 831 C CA . ALA A 1 110 ? 11.231 -10.746 -16.337 1.00 90.62 110 ALA A CA 1
ATOM 832 C C . ALA A 1 110 ? 9.717 -10.546 -16.541 1.00 90.62 110 ALA A C 1
ATOM 834 O O . ALA A 1 110 ? 8.911 -11.257 -15.932 1.00 90.62 110 ALA A O 1
ATOM 835 N N . ARG A 1 111 ? 9.370 -9.551 -17.361 1.00 84.12 111 ARG A N 1
ATOM 836 C CA . ARG A 1 111 ? 7.989 -9.287 -17.771 1.00 84.12 111 A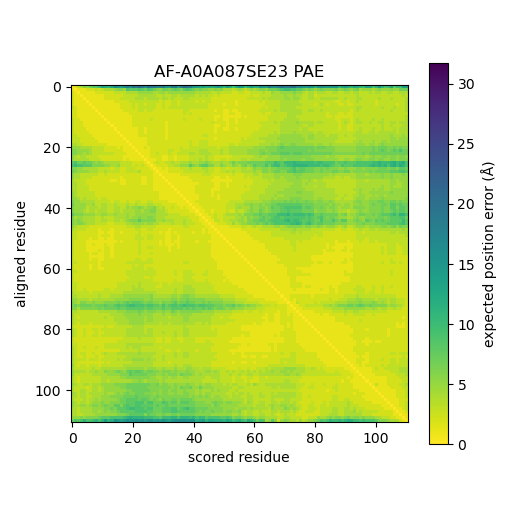RG A CA 1
ATOM 837 C C . ARG A 1 111 ? 7.431 -10.463 -18.572 1.00 84.12 111 ARG A C 1
ATOM 839 O O . ARG A 1 111 ? 8.222 -11.082 -19.321 1.00 84.12 111 ARG A O 1
#

Foldseek 3Di:
DVVCVLLVLLVVLLVVLCVVPVVQPVVHSCSLVVVCVVVVNCPPPSHNVVSVVVNVLVVQLVVQLVVVCVVDVPDWSLRSSVVSCVVTVVVVDDPVVVVVVNVVSVVDDTD

Mean predicted aligned error: 3.34 Å

InterPro domains:
  IPR014830 Glycolipid transfer protein domain [PF08718] (2-111)
  IPR014830 Glycolipid transfer protein domain [PTHR10219] (2-111)
  IPR036497 Glycolipid transfer protein superfamily [G3DSA:1.10.3520.10] (1-111)
  IPR036497 Glycolipid transfer protein superfamily [SSF110004] (2-111)

pLDDT: mean 94.55, std 3.63, range [71.0, 98.38]

Nearest PDB structures (foldseek):
  5kdi-assembly2_B  TM=9.681E-01  e=1.530E-06  Homo sapiens
  3kv0-assembly1_A  TM=9.042E-01  e=6.491E-05  Podospora anserina
  4ntg-assembly2_B  TM=9.209E-01  e=8.569E-04  Arabidopsis thaliana
  4kbr-assembly6_F  TM=8.765E-01  e=7.126E-04  Mus musculus
  4nti-assembly2_B  TM=9.008E-01  e=3.310E-03  Arabidopsis thaliana

Solvent-accessible surface area (backbone atoms only — not comparable to full-atom values): 6242 Å² total; per-residue (Å²): 109,74,68,61,52,54,53,46,52,26,51,56,43,41,54,56,56,36,68,74,44,46,87,74,28,73,91,40,69,63,51,55,38,54,54,30,50,75,71,66,41,43,82,47,95,84,20,46,46,50,23,50,54,53,44,50,50,52,48,52,34,51,52,52,34,53,52,50,53,71,74,36,79,83,58,49,46,44,59,48,50,51,58,33,34,63,74,54,51,43,88,80,42,57,74,68,59,47,51,54,47,62,57,50,46,76,69,52,62,83,117